Protein AF-A0A7S2UHB6-F1 (afdb_monomer)

Sequence (100 aa):
EAPIDIVVTPIVGQGIGAFFDLVHGPNDTIRLVDTLRPKLIIPMPNGNVQSNGFLSPFIHPIGSVTDFCQGLKKSSKHNNNDATTKVMHLIPGQDHIIHV

Secondary structure (DSSP, 8-state):
-PPP-EEEEESSEEEETTTEEEE--HHHHHHHHHHH--SEEEEEP-------STTGGGEEEES-HHHHHHHHHHHHHHTT-S--PEE----TT-------

Mean predicted aligned error: 5.07 Å

Structure (mmCIF, N/CA/C/O backbone):
data_AF-A0A7S2UHB6-F1
#
_entry.id   AF-A0A7S2UHB6-F1
#
loop_
_atom_site.group_PDB
_atom_site.id
_atom_site.type_symbol
_atom_site.label_atom_id
_atom_site.label_alt_id
_atom_site.label_comp_id
_atom_site.label_asym_id
_atom_site.label_entity_id
_atom_site.label_seq_id
_atom_site.pdbx_PDB_ins_code
_atom_site.Cartn_x
_atom_site.Cartn_y
_atom_site.Cartn_z
_atom_site.occupancy
_atom_site.B_iso_or_equiv
_atom_site.auth_seq_id
_atom_site.auth_comp_id
_atom_site.auth_asym_id
_atom_site.auth_atom_id
_atom_site.pdbx_PDB_model_num
ATOM 1 N N . GLU A 1 1 ? -23.579 -7.106 3.540 1.00 63.06 1 GLU A N 1
ATOM 2 C CA . GLU A 1 1 ? -22.236 -7.669 3.284 1.00 63.06 1 GLU A CA 1
ATOM 3 C C . GLU A 1 1 ? -21.591 -8.038 4.613 1.00 63.06 1 GLU A C 1
ATOM 5 O O . GLU A 1 1 ? -21.988 -7.472 5.628 1.00 63.06 1 GLU A O 1
ATOM 10 N N . ALA A 1 2 ? -20.680 -9.015 4.626 1.00 74.75 2 ALA A N 1
ATOM 11 C CA . ALA A 1 2 ? -19.929 -9.374 5.830 1.00 74.75 2 ALA A CA 1
ATOM 12 C C . ALA A 1 2 ? -18.862 -8.302 6.130 1.00 74.75 2 ALA A C 1
ATOM 14 O O . ALA A 1 2 ? -18.329 -7.717 5.184 1.00 74.75 2 ALA A O 1
ATOM 15 N N . PRO A 1 3 ? -18.556 -8.017 7.408 1.00 86.44 3 PRO A N 1
ATOM 16 C CA . PRO A 1 3 ? -17.517 -7.055 7.760 1.00 86.44 3 PRO A CA 1
ATOM 17 C C . PRO A 1 3 ? -16.149 -7.520 7.245 1.00 86.44 3 PRO A C 1
ATOM 19 O O . PRO A 1 3 ? -15.833 -8.707 7.288 1.00 86.44 3 PRO A O 1
ATOM 22 N N . ILE A 1 4 ? -15.341 -6.575 6.761 1.00 92.75 4 ILE A N 1
ATOM 23 C CA . ILE A 1 4 ? -13.958 -6.838 6.359 1.00 92.75 4 ILE A CA 1
ATOM 24 C C . ILE A 1 4 ? -13.059 -6.629 7.571 1.00 92.75 4 ILE A C 1
ATOM 26 O O . ILE A 1 4 ? -13.011 -5.540 8.135 1.00 92.75 4 ILE A O 1
ATOM 30 N N . ASP A 1 5 ? -12.318 -7.657 7.964 1.00 93.88 5 ASP A N 1
ATOM 31 C CA . ASP A 1 5 ? -11.404 -7.546 9.098 1.00 93.88 5 ASP A CA 1
ATOM 32 C C . ASP A 1 5 ? -10.027 -7.013 8.690 1.00 93.88 5 ASP A C 1
ATOM 34 O O . ASP A 1 5 ? -9.465 -6.154 9.373 1.00 93.88 5 ASP A O 1
ATOM 38 N N . ILE A 1 6 ? -9.488 -7.495 7.567 1.00 95.06 6 ILE A N 1
ATOM 39 C CA . ILE A 1 6 ? -8.114 -7.226 7.130 1.00 95.06 6 ILE A CA 1
ATOM 40 C C . ILE A 1 6 ? -8.103 -6.817 5.659 1.00 95.06 6 ILE A C 1
ATOM 42 O O . ILE A 1 6 ? -8.704 -7.480 4.817 1.00 95.06 6 ILE A O 1
ATOM 46 N N . VAL A 1 7 ? -7.355 -5.760 5.345 1.00 95.69 7 VAL A N 1
ATOM 47 C CA . VAL A 1 7 ? -6.998 -5.373 3.974 1.00 95.69 7 VAL A CA 1
ATOM 48 C C . VAL A 1 7 ? -5.483 -5.451 3.807 1.00 95.69 7 VAL A C 1
ATOM 50 O O . VAL A 1 7 ? -4.741 -4.847 4.579 1.00 95.69 7 VAL A O 1
ATOM 53 N N . VAL A 1 8 ? -5.020 -6.162 2.780 1.00 95.44 8 VAL A N 1
ATOM 54 C CA . VAL A 1 8 ? -3.611 -6.186 2.357 1.00 95.44 8 VAL A CA 1
ATOM 55 C C . VAL A 1 8 ? -3.513 -5.438 1.036 1.00 95.44 8 VAL A C 1
ATOM 57 O O . VAL A 1 8 ? -4.175 -5.816 0.073 1.00 95.44 8 VAL A O 1
ATOM 60 N N . THR A 1 9 ? -2.746 -4.352 0.986 1.00 95.00 9 THR A N 1
ATOM 61 C CA . THR A 1 9 ? -2.727 -3.474 -0.196 1.00 95.00 9 THR A CA 1
ATOM 62 C C . THR A 1 9 ? -1.445 -2.648 -0.271 1.00 95.00 9 THR A C 1
ATOM 64 O O . THR A 1 9 ? -0.872 -2.321 0.777 1.00 95.00 9 THR A O 1
ATOM 67 N N . PRO A 1 10 ? -0.987 -2.268 -1.479 1.00 94.56 10 PRO A N 1
ATOM 68 C CA . PRO A 1 10 ? 0.015 -1.226 -1.632 1.00 94.56 10 PRO A CA 1
ATOM 69 C C . PRO A 1 10 ? -0.439 0.058 -0.948 1.00 94.56 10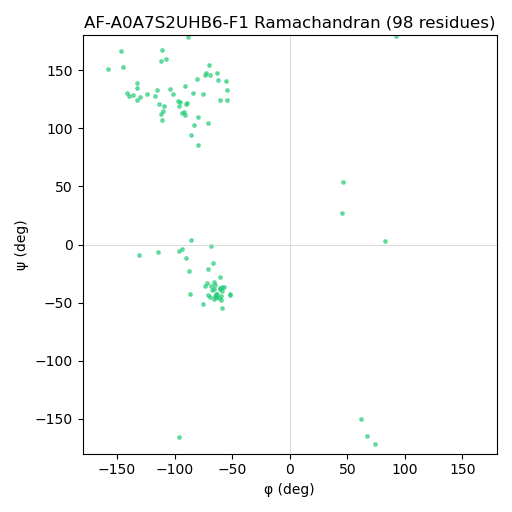 PRO A C 1
ATOM 71 O O . PRO A 1 10 ? -1.612 0.409 -1.010 1.00 94.56 10 PRO A O 1
ATOM 74 N N . ILE A 1 11 ? 0.495 0.746 -0.297 1.00 94.56 11 ILE A N 1
ATOM 75 C CA . ILE A 1 11 ? 0.275 2.091 0.265 1.00 94.56 11 ILE A CA 1
ATOM 76 C C . ILE A 1 11 ? 1.124 3.155 -0.437 1.00 94.56 11 ILE A C 1
ATOM 78 O O . ILE A 1 11 ? 1.002 4.340 -0.146 1.00 94.56 11 ILE A O 1
ATOM 82 N N . VAL A 1 12 ? 2.005 2.722 -1.337 1.00 94.12 12 VAL A N 1
ATOM 83 C CA . VAL A 1 12 ? 2.790 3.556 -2.245 1.00 94.12 12 VAL A CA 1
ATOM 84 C C . VAL A 1 12 ? 2.483 3.045 -3.638 1.00 94.12 12 VAL A C 1
ATOM 86 O O . VAL A 1 12 ? 2.540 1.839 -3.877 1.00 94.12 12 VAL A O 1
ATOM 89 N N . GLY A 1 13 ? 2.136 3.952 -4.537 1.00 93.75 13 GLY A N 1
ATOM 90 C CA . GLY A 1 13 ? 1.785 3.591 -5.897 1.00 93.75 13 GLY A CA 1
ATOM 91 C C . GLY A 1 13 ? 3.005 3.541 -6.800 1.00 93.75 13 GLY A C 1
ATOM 92 O O . GLY A 1 13 ? 4.133 3.845 -6.401 1.00 93.75 13 GLY A O 1
ATOM 93 N N . GLN A 1 14 ? 2.758 3.193 -8.050 1.00 93.31 14 GLN A N 1
ATOM 94 C CA . GLN A 1 14 ? 3.747 3.209 -9.109 1.00 93.31 14 GLN A CA 1
ATOM 95 C C . GLN A 1 14 ? 3.073 3.694 -10.379 1.00 93.31 14 GLN A C 1
ATOM 97 O O . GLN A 1 14 ? 2.029 3.171 -10.753 1.00 93.31 14 GLN A O 1
ATOM 102 N N . GLY A 1 15 ? 3.678 4.666 -11.044 1.00 93.00 15 GLY A N 1
ATOM 103 C CA . GLY A 1 15 ? 3.213 5.188 -12.316 1.00 93.00 15 GLY A CA 1
ATOM 104 C C . GLY A 1 15 ? 4.151 4.828 -13.459 1.00 93.00 15 GLY A C 1
ATOM 105 O O . GLY A 1 15 ? 5.290 4.403 -13.246 1.00 93.00 15 GLY A O 1
ATOM 106 N N . ILE A 1 16 ? 3.671 5.039 -14.681 1.00 92.12 16 ILE A N 1
ATOM 107 C CA . ILE A 1 16 ? 4.469 5.031 -15.906 1.00 92.12 16 ILE A CA 1
ATOM 108 C C . ILE A 1 16 ? 4.138 6.261 -16.755 1.00 92.12 16 ILE A C 1
ATOM 110 O O . ILE A 1 16 ? 2.986 6.513 -17.113 1.00 92.12 16 ILE A O 1
ATOM 114 N N . GLY A 1 17 ? 5.166 7.046 -17.085 1.00 87.75 17 GLY A N 1
ATOM 115 C CA . GLY A 1 17 ? 4.964 8.338 -17.746 1.00 87.75 17 GLY A CA 1
ATOM 116 C C . GLY A 1 17 ? 4.145 9.294 -16.869 1.00 87.75 17 GLY A C 1
ATOM 117 O O . GLY A 1 17 ? 4.215 9.216 -15.655 1.00 87.75 17 GLY A O 1
ATOM 118 N N . ALA A 1 18 ? 3.372 10.208 -17.455 1.00 83.50 18 ALA A N 1
ATOM 119 C CA . ALA A 1 18 ? 2.617 11.204 -16.678 1.00 83.50 18 ALA A CA 1
ATOM 120 C C . ALA A 1 18 ? 1.149 10.826 -16.398 1.00 83.50 18 ALA A C 1
ATOM 122 O O . ALA A 1 18 ? 0.452 11.582 -15.727 1.00 83.50 18 ALA A O 1
ATOM 123 N N . PHE A 1 19 ? 0.652 9.714 -16.953 1.00 82.25 19 PHE A N 1
ATOM 124 C CA . PHE A 1 19 ? -0.795 9.505 -17.109 1.00 82.25 19 PHE A CA 1
ATOM 125 C C . PHE A 1 19 ? -1.323 8.158 -16.620 1.00 82.25 19 PHE A C 1
ATOM 127 O O . PHE A 1 19 ? -2.538 7.971 -16.631 1.00 82.25 19 PHE A O 1
ATOM 134 N N . PHE A 1 20 ? -0.458 7.207 -16.260 1.00 91.00 20 PHE A N 1
ATOM 135 C CA . PHE A 1 20 ? -0.904 5.848 -15.974 1.00 91.00 20 PHE A CA 1
ATOM 136 C C . PHE A 1 20 ? -0.367 5.327 -14.648 1.00 91.00 20 PHE A C 1
ATOM 138 O O . PHE A 1 20 ? 0.847 5.282 -14.441 1.00 91.00 20 PHE A O 1
ATOM 145 N N . ASP A 1 21 ? -1.285 4.851 -13.813 1.00 92.50 21 ASP A N 1
ATOM 146 C CA . ASP A 1 21 ? -0.993 4.197 -12.545 1.00 92.50 21 ASP A CA 1
ATOM 147 C C . ASP A 1 21 ? -0.877 2.688 -12.785 1.00 92.50 21 ASP A C 1
ATOM 149 O O . ASP A 1 21 ? -1.846 2.004 -13.107 1.00 92.50 21 ASP A O 1
ATOM 153 N N . LEU A 1 22 ? 0.335 2.156 -12.639 1.00 91.69 22 LEU A N 1
ATOM 154 C CA . LEU A 1 22 ? 0.592 0.714 -12.618 1.00 91.69 22 LEU A CA 1
ATOM 155 C C . LEU A 1 22 ? 0.121 0.089 -11.299 1.00 91.69 22 LEU A C 1
ATOM 157 O O . LEU A 1 22 ? -0.344 -1.048 -11.276 1.00 91.69 22 LEU A O 1
ATOM 161 N N . VAL A 1 23 ? 0.269 0.835 -10.203 1.00 92.50 23 VAL A N 1
ATOM 162 C CA . VAL A 1 23 ? -0.170 0.466 -8.857 1.00 92.50 23 VAL A CA 1
ATOM 163 C C . VAL A 1 23 ? -0.747 1.712 -8.198 1.00 92.50 23 VAL A C 1
ATOM 165 O O . VAL A 1 23 ? -0.079 2.745 -8.152 1.00 92.50 23 VAL A O 1
ATOM 168 N N . HIS A 1 24 ? -1.965 1.613 -7.671 1.00 93.56 24 HIS A N 1
ATOM 169 C CA . HIS A 1 24 ? -2.620 2.735 -7.003 1.00 93.56 24 HIS A CA 1
ATOM 170 C C . HIS A 1 24 ? -1.871 3.190 -5.745 1.00 93.56 24 HIS A C 1
ATOM 172 O O . HIS A 1 24 ? -1.235 2.400 -5.044 1.00 93.56 24 HIS A O 1
ATOM 178 N N . GLY A 1 25 ? -1.952 4.493 -5.476 1.00 93.19 25 GLY A N 1
ATOM 179 C CA . GLY A 1 25 ? -1.185 5.152 -4.427 1.00 93.19 25 GLY A CA 1
ATOM 180 C C . GLY A 1 25 ? -1.916 5.335 -3.092 1.00 93.19 25 GLY A C 1
ATOM 181 O O . GLY A 1 25 ? -2.978 4.753 -2.839 1.00 93.19 25 GLY A O 1
ATOM 182 N N . PRO A 1 26 ? -1.359 6.193 -2.216 1.00 95.38 26 PRO A N 1
ATOM 183 C CA . PRO A 1 26 ? -1.929 6.504 -0.908 1.00 95.38 26 PRO A CA 1
ATOM 184 C C . PRO A 1 26 ? -3.404 6.926 -0.937 1.00 95.38 26 PRO A C 1
ATOM 186 O O . PRO A 1 26 ? -4.181 6.481 -0.097 1.00 95.38 26 PRO A O 1
ATOM 189 N N . ASN A 1 27 ? -3.801 7.771 -1.896 1.00 95.31 27 ASN A N 1
ATOM 190 C CA . ASN A 1 27 ? -5.146 8.357 -1.940 1.00 95.31 27 ASN A CA 1
ATOM 191 C C . ASN A 1 27 ? -6.231 7.305 -2.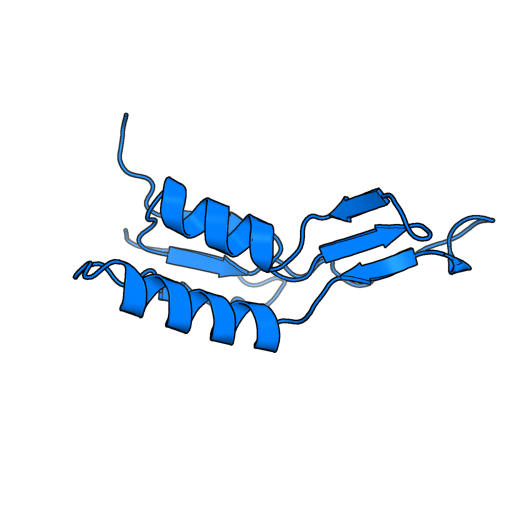181 1.00 95.31 27 ASN A C 1
ATOM 193 O O . ASN A 1 27 ? -7.221 7.261 -1.450 1.00 95.31 27 ASN A O 1
ATOM 197 N N . ASP A 1 28 ? -6.027 6.424 -3.159 1.00 96.00 28 ASP A N 1
ATOM 198 C CA . ASP A 1 28 ? -6.953 5.324 -3.433 1.00 96.00 28 ASP A CA 1
ATOM 199 C C . ASP A 1 28 ? -7.010 4.342 -2.268 1.00 96.00 28 ASP A C 1
ATOM 201 O O . ASP A 1 28 ? -8.076 3.831 -1.934 1.00 96.00 28 ASP A O 1
ATOM 205 N N . THR A 1 29 ? -5.880 4.134 -1.592 1.00 95.44 29 THR A N 1
ATOM 206 C CA . THR A 1 29 ? -5.821 3.273 -0.410 1.00 95.44 29 THR A CA 1
ATOM 207 C C . THR A 1 29 ? -6.596 3.861 0.768 1.00 95.44 29 THR A C 1
ATOM 209 O O . THR A 1 29 ? -7.294 3.137 1.473 1.00 95.44 29 THR A O 1
ATOM 212 N N . ILE A 1 30 ? -6.535 5.178 0.977 1.00 95.69 30 ILE A N 1
ATOM 213 C CA . ILE A 1 30 ? -7.348 5.859 1.995 1.00 95.69 30 ILE A CA 1
ATOM 214 C C . ILE A 1 30 ? -8.832 5.733 1.646 1.00 95.69 30 ILE A C 1
ATOM 216 O O . ILE A 1 30 ? -9.627 5.349 2.499 1.00 95.69 30 ILE A O 1
ATOM 220 N N . ARG A 1 31 ? -9.198 5.950 0.377 1.00 95.44 31 ARG A N 1
ATOM 221 C CA . ARG A 1 31 ? -10.573 5.750 -0.099 1.00 95.44 31 ARG A CA 1
ATOM 222 C C . ARG A 1 31 ? -11.046 4.307 0.110 1.00 95.44 31 ARG A C 1
ATOM 224 O O . ARG A 1 31 ? -12.195 4.095 0.499 1.00 95.44 31 ARG A O 1
ATOM 231 N N . LEU A 1 32 ? -10.180 3.322 -0.125 1.00 94.94 32 LEU A N 1
ATOM 232 C CA . LEU A 1 32 ? -10.454 1.909 0.134 1.00 94.94 32 LEU A CA 1
ATOM 233 C C . LEU A 1 32 ? -10.728 1.661 1.623 1.00 94.94 32 LEU A C 1
ATOM 235 O O . LEU A 1 32 ? -11.716 1.011 1.959 1.00 94.94 32 LEU A O 1
ATOM 239 N N . VAL A 1 33 ? -9.900 2.217 2.511 1.00 93.69 33 VAL A N 1
ATOM 240 C CA . VAL A 1 33 ? -10.083 2.114 3.967 1.00 93.69 33 VAL A CA 1
ATOM 241 C C . VAL A 1 33 ? -11.384 2.775 4.415 1.00 93.69 33 VAL A C 1
ATOM 243 O O . VAL A 1 33 ? -12.123 2.178 5.192 1.00 93.69 33 VAL A O 1
ATOM 246 N N . ASP A 1 34 ? -11.717 3.951 3.888 1.00 92.25 34 ASP A N 1
ATOM 247 C CA . ASP A 1 34 ? -12.966 4.646 4.222 1.00 92.25 34 ASP A CA 1
ATOM 248 C C . ASP A 1 34 ? -14.209 3.886 3.748 1.00 92.25 34 ASP A C 1
ATOM 250 O O . ASP A 1 34 ? -15.257 3.923 4.401 1.00 92.25 34 ASP A O 1
ATOM 254 N N . THR A 1 35 ? -14.082 3.177 2.625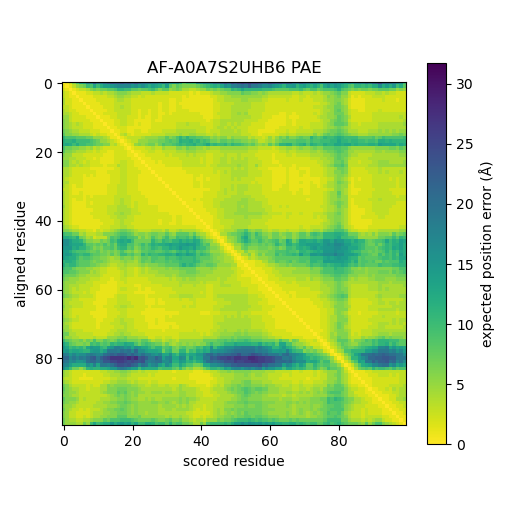 1.00 92.19 35 THR A N 1
ATOM 255 C CA . THR A 1 35 ? -15.161 2.376 2.040 1.00 92.19 35 THR A CA 1
ATOM 256 C C . THR A 1 35 ? -15.379 1.083 2.824 1.00 92.19 35 THR A C 1
ATOM 258 O O . THR A 1 35 ? -16.507 0.782 3.208 1.00 92.19 35 THR A O 1
ATOM 261 N N . LEU A 1 36 ? -14.310 0.322 3.076 1.00 92.94 36 LEU A N 1
ATOM 262 C CA . LEU A 1 36 ? -14.395 -1.015 3.677 1.00 92.94 36 LEU A CA 1
ATOM 263 C C . LEU A 1 36 ? -14.379 -1.004 5.209 1.00 92.94 36 LEU A C 1
ATOM 265 O O . LEU A 1 36 ? -14.839 -1.962 5.825 1.00 92.94 36 LEU A O 1
ATOM 269 N N . ARG A 1 37 ? -13.845 0.061 5.819 1.00 92.00 37 ARG A N 1
ATOM 270 C CA . ARG A 1 37 ? -13.661 0.235 7.270 1.00 92.00 37 ARG A CA 1
ATOM 271 C C . ARG A 1 37 ? -13.052 -0.994 7.964 1.00 92.00 37 ARG A C 1
ATOM 273 O O . ARG A 1 37 ? -13.631 -1.492 8.932 1.00 92.00 37 ARG A O 1
ATOM 280 N N . PRO A 1 38 ? -11.898 -1.503 7.496 1.00 93.56 38 PRO A N 1
ATOM 281 C CA . PRO A 1 38 ? -11.318 -2.707 8.064 1.00 93.56 38 PRO A CA 1
ATOM 282 C C . PRO A 1 38 ? -10.776 -2.470 9.475 1.00 93.56 38 PRO A C 1
ATOM 284 O O . PRO A 1 38 ? -10.345 -1.363 9.813 1.00 93.56 38 PRO A O 1
ATOM 287 N N . LYS A 1 39 ? -10.714 -3.528 10.290 1.00 92.00 39 LYS A N 1
ATOM 288 C CA . LYS A 1 39 ? -10.029 -3.475 11.594 1.00 92.00 39 LYS A CA 1
ATOM 289 C C . LYS A 1 39 ? -8.521 -3.267 11.413 1.00 92.00 39 LYS A C 1
ATOM 291 O O . LYS A 1 39 ? -7.901 -2.528 12.183 1.00 92.00 39 LYS A O 1
ATOM 296 N N . LEU A 1 40 ? -7.939 -3.895 10.388 1.00 93.88 40 LEU A N 1
ATOM 297 C CA . LEU A 1 40 ? -6.508 -3.877 10.101 1.00 93.88 40 LEU A CA 1
ATOM 298 C C . LEU A 1 40 ? -6.218 -3.572 8.6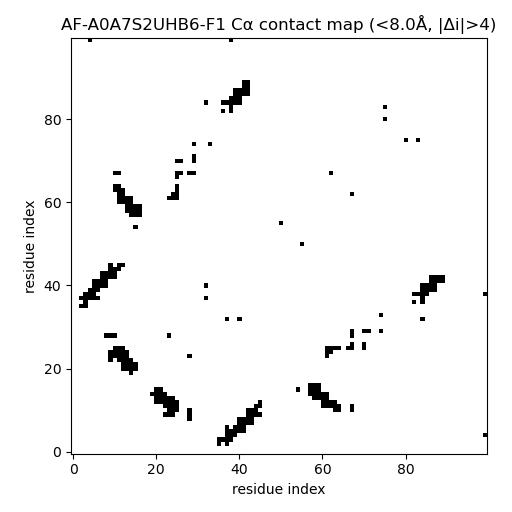27 1.00 93.88 40 LEU A C 1
ATOM 300 O O . LEU A 1 40 ? -6.846 -4.128 7.728 1.00 93.88 40 LEU A O 1
ATOM 304 N N . ILE A 1 41 ? -5.198 -2.755 8.384 1.00 95.12 41 ILE A N 1
ATOM 305 C CA . ILE A 1 41 ? -4.528 -2.652 7.090 1.00 95.12 41 ILE A CA 1
ATOM 306 C C . ILE A 1 41 ? -3.083 -3.129 7.217 1.00 95.12 41 ILE A C 1
ATOM 308 O O . ILE A 1 41 ? -2.359 -2.738 8.135 1.00 95.12 41 ILE A O 1
ATOM 312 N N . ILE A 1 42 ? -2.668 -3.970 6.278 1.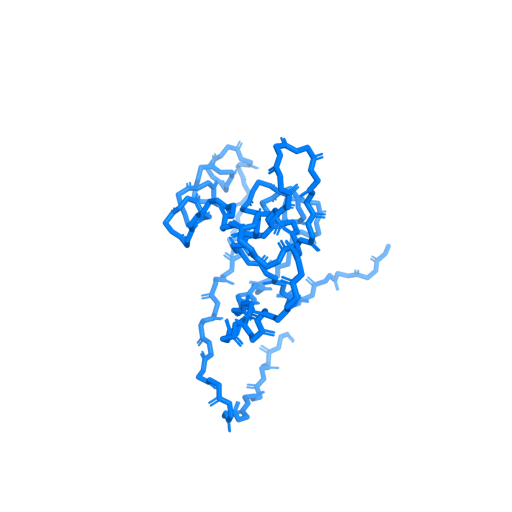00 95.44 42 ILE A N 1
ATOM 313 C CA . ILE A 1 42 ? -1.311 -4.485 6.157 1.00 95.44 42 ILE A CA 1
ATOM 314 C C . ILE A 1 42 ? -0.694 -3.865 4.902 1.00 95.44 42 ILE A C 1
ATOM 316 O O . ILE A 1 42 ? -1.086 -4.225 3.786 1.00 95.44 42 ILE A O 1
ATOM 320 N N . PRO A 1 43 ? 0.249 -2.918 5.057 1.00 94.25 43 PRO A N 1
ATOM 321 C CA . PRO A 1 43 ? 0.965 -2.342 3.934 1.00 94.25 43 PRO A CA 1
ATOM 322 C C . PRO A 1 43 ? 1.755 -3.398 3.167 1.00 94.25 43 PRO A C 1
ATOM 324 O O . PRO A 1 43 ? 2.619 -4.068 3.734 1.00 94.25 43 PRO A O 1
ATOM 327 N N . MET A 1 44 ? 1.507 -3.490 1.865 1.00 90.06 44 MET A N 1
ATOM 328 C CA . MET A 1 44 ? 2.314 -4.287 0.952 1.00 90.06 44 MET A CA 1
ATOM 329 C C . MET A 1 44 ? 3.346 -3.380 0.266 1.00 90.06 44 MET A C 1
ATOM 331 O O . MET A 1 44 ? 2.959 -2.428 -0.414 1.00 90.06 44 MET A O 1
ATOM 335 N N . PRO A 1 45 ? 4.659 -3.613 0.426 1.00 79.00 45 PRO A N 1
ATOM 336 C CA . PRO A 1 45 ? 5.649 -2.921 -0.389 1.00 79.00 45 PRO A CA 1
ATOM 337 C C . PRO A 1 45 ? 5.557 -3.413 -1.840 1.00 79.00 45 PRO A C 1
ATOM 339 O O . PRO A 1 45 ? 5.359 -4.602 -2.075 1.00 79.00 45 PRO A O 1
ATOM 342 N N . ASN A 1 46 ? 5.809 -2.536 -2.816 1.00 77.56 46 ASN A N 1
ATOM 343 C CA . ASN A 1 46 ? 5.904 -2.931 -4.234 1.00 77.56 46 ASN A CA 1
ATOM 344 C C . ASN A 1 46 ? 7.143 -3.802 -4.539 1.00 77.56 46 ASN A C 1
ATOM 346 O O . ASN A 1 46 ? 7.336 -4.244 -5.668 1.00 77.56 46 ASN A O 1
ATOM 350 N N . GLY A 1 47 ? 7.979 -4.063 -3.528 1.00 72.38 47 GLY A N 1
ATOM 351 C CA . GLY A 1 47 ? 9.205 -4.843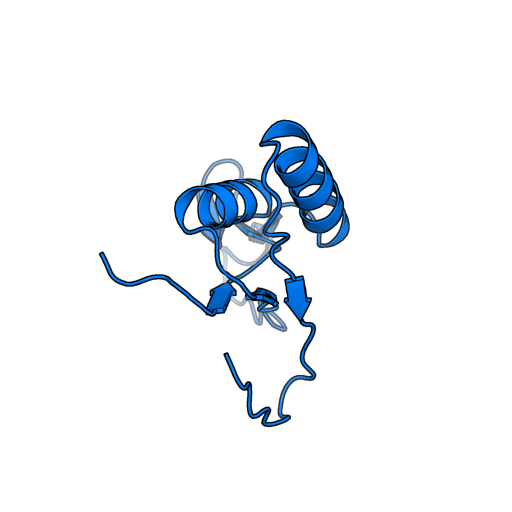 -3.645 1.00 72.38 47 GLY A CA 1
ATOM 352 C C . GLY A 1 47 ? 10.329 -4.085 -4.350 1.00 72.38 47 GLY A C 1
ATOM 353 O O . GLY A 1 47 ? 10.238 -2.885 -4.610 1.00 72.38 47 GLY A O 1
ATOM 354 N N . ASN A 1 48 ? 11.417 -4.801 -4.642 1.00 70.31 48 ASN A N 1
ATOM 355 C CA . ASN A 1 48 ? 12.484 -4.278 -5.485 1.00 70.31 48 ASN A CA 1
ATOM 356 C C . ASN A 1 48 ? 12.072 -4.484 -6.945 1.00 70.31 48 ASN A C 1
ATOM 358 O O . ASN A 1 48 ? 12.101 -5.608 -7.452 1.00 70.31 48 ASN A O 1
ATOM 362 N N . VAL A 1 49 ? 11.634 -3.414 -7.600 1.00 71.50 49 VAL A N 1
ATOM 363 C CA . VAL A 1 49 ? 11.154 -3.475 -8.982 1.00 71.50 49 VAL A CA 1
ATOM 364 C C . VAL A 1 49 ? 12.350 -3.724 -9.896 1.00 71.50 49 VAL A C 1
ATOM 366 O O . VAL A 1 49 ? 13.154 -2.830 -10.150 1.00 71.50 49 VAL A O 1
ATOM 369 N N . GLN A 1 50 ? 12.486 -4.954 -10.391 1.00 76.06 50 GLN A N 1
ATOM 370 C CA . GLN A 1 50 ? 13.432 -5.266 -11.459 1.00 76.06 50 GLN A CA 1
ATOM 371 C C . GLN A 1 50 ? 12.821 -4.855 -12.798 1.00 76.06 50 GLN A C 1
ATOM 373 O O . GLN A 1 50 ? 12.176 -5.651 -13.479 1.00 76.06 50 GLN A O 1
ATOM 378 N N . SER A 1 51 ? 12.984 -3.586 -13.163 1.00 76.94 51 SER A N 1
ATOM 379 C CA . SER A 1 51 ? 12.478 -3.057 -14.424 1.00 76.94 51 SER A CA 1
ATOM 380 C C . SER A 1 51 ? 13.548 -3.107 -15.517 1.00 76.94 51 SER A C 1
ATOM 382 O O . SER A 1 51 ? 14.536 -2.374 -15.494 1.00 76.94 51 SER A O 1
ATOM 384 N N . ASN A 1 52 ? 13.314 -3.942 -16.529 1.00 84.06 52 ASN A N 1
ATOM 385 C CA . ASN A 1 52 ? 14.135 -4.033 -17.737 1.00 84.06 52 ASN A CA 1
ATOM 386 C C . ASN A 1 52 ? 13.348 -3.533 -18.959 1.00 84.06 52 ASN A C 1
ATOM 388 O O . ASN A 1 52 ? 12.118 -3.551 -18.973 1.00 84.06 52 ASN A O 1
ATOM 392 N N . GLY A 1 53 ? 14.059 -3.125 -20.011 1.00 86.56 53 GLY A N 1
ATOM 393 C CA . GLY A 1 53 ? 13.459 -2.736 -21.290 1.00 86.56 53 GLY A CA 1
ATOM 394 C C . GLY A 1 53 ? 13.147 -1.243 -21.427 1.00 86.56 53 GLY A C 1
ATOM 395 O O . GLY A 1 53 ? 13.389 -0.441 -20.528 1.00 86.56 53 GLY A O 1
ATOM 396 N N . PHE A 1 54 ? 12.619 -0.873 -22.596 1.00 90.00 54 PHE A N 1
ATOM 397 C CA . PHE A 1 54 ? 12.517 0.520 -23.053 1.00 90.00 54 PHE A CA 1
ATOM 398 C C . PHE A 1 54 ? 11.668 1.427 -22.149 1.00 90.00 54 PHE A C 1
ATOM 400 O O . PHE A 1 54 ? 11.912 2.627 -22.072 1.00 90.00 54 PHE A O 1
ATOM 407 N N . LEU A 1 55 ? 10.688 0.855 -21.447 1.00 87.06 55 LEU A N 1
ATOM 408 C CA . LEU A 1 55 ? 9.765 1.604 -20.595 1.00 87.06 55 LEU A CA 1
ATOM 409 C C . LEU A 1 55 ? 10.238 1.763 -19.143 1.00 87.06 55 LEU A C 1
ATOM 411 O O . LEU A 1 55 ? 9.676 2.571 -18.408 1.00 87.06 55 LEU A O 1
ATOM 415 N N . SER A 1 56 ? 11.278 1.026 -18.740 1.00 89.38 56 SER A N 1
ATOM 416 C CA . SER A 1 56 ? 11.823 1.040 -17.376 1.00 89.38 56 SER A CA 1
ATOM 417 C C . SER A 1 56 ? 12.145 2.453 -16.849 1.00 89.38 56 SER A C 1
ATOM 419 O O . SER A 1 56 ? 11.733 2.758 -15.731 1.00 89.38 56 SER A O 1
ATOM 421 N N . PRO A 1 57 ? 12.763 3.366 -17.633 1.00 90.12 57 PRO A N 1
ATOM 422 C CA . PRO A 1 57 ? 13.102 4.710 -17.151 1.00 90.12 57 PRO A CA 1
ATOM 423 C C . PRO A 1 57 ? 11.898 5.607 -16.839 1.00 90.12 57 PRO A C 1
ATOM 425 O O . PRO A 1 57 ? 12.062 6.642 -16.201 1.00 90.12 57 PRO A O 1
ATOM 428 N N . PHE A 1 58 ? 10.700 5.248 -17.309 1.00 91.50 58 PHE A N 1
ATOM 429 C CA . PHE A 1 58 ? 9.482 6.031 -17.087 1.00 91.50 58 PHE A CA 1
ATOM 430 C C . PHE A 1 58 ? 8.696 5.574 -15.854 1.00 91.50 58 PHE A C 1
ATOM 432 O O . PHE A 1 58 ? 7.681 6.192 -15.516 1.00 91.50 58 PHE A O 1
ATOM 439 N N . ILE A 1 59 ? 9.142 4.499 -15.196 1.00 90.81 59 ILE A N 1
ATOM 440 C CA . ILE A 1 59 ? 8.548 4.009 -13.956 1.00 90.81 59 ILE A CA 1
ATOM 441 C C . ILE A 1 59 ? 8.978 4.918 -12.807 1.00 90.81 59 ILE A C 1
ATOM 443 O O . ILE A 1 59 ? 10.163 5.184 -12.617 1.00 90.81 59 ILE A O 1
ATOM 447 N N . HIS A 1 60 ? 8.012 5.378 -12.020 1.00 90.31 60 HIS A N 1
ATOM 448 C CA . HIS A 1 60 ? 8.260 6.255 -10.880 1.00 90.31 60 HIS A CA 1
ATOM 449 C C . HIS A 1 60 ? 7.282 5.947 -9.735 1.00 90.31 60 HIS A C 1
ATOM 451 O O . HIS A 1 60 ? 6.186 5.437 -9.981 1.00 90.31 60 HIS A O 1
ATOM 457 N N . PRO A 1 61 ? 7.655 6.217 -8.473 1.00 92.25 61 PRO A N 1
ATOM 458 C CA . PRO A 1 61 ? 6.759 6.024 -7.338 1.00 92.25 61 PRO A CA 1
ATOM 459 C C . PRO A 1 61 ? 5.659 7.093 -7.306 1.00 92.25 61 PRO A C 1
ATOM 461 O O . PRO A 1 61 ? 5.897 8.250 -7.651 1.00 92.25 61 PRO A O 1
ATOM 464 N N . ILE A 1 62 ? 4.475 6.717 -6.820 1.00 93.88 62 ILE A N 1
ATOM 465 C CA . ILE A 1 62 ? 3.363 7.640 -6.560 1.00 93.88 62 ILE A CA 1
ATOM 466 C C . ILE A 1 62 ? 3.147 7.739 -5.049 1.00 93.88 62 ILE A C 1
ATOM 468 O O . ILE A 1 62 ? 2.701 6.789 -4.397 1.00 93.88 62 ILE A O 1
ATOM 472 N N . GLY A 1 63 ? 3.442 8.919 -4.503 1.00 93.88 63 GLY A N 1
ATOM 473 C CA . GLY A 1 63 ? 3.342 9.208 -3.075 1.00 93.88 63 GLY A CA 1
ATOM 474 C C . GLY A 1 63 ? 4.356 8.443 -2.223 1.00 93.88 63 GLY A C 1
ATOM 475 O O . GLY A 1 63 ? 5.345 7.894 -2.709 1.00 93.88 63 GLY A O 1
ATOM 476 N N . SER A 1 64 ? 4.114 8.429 -0.917 1.00 94.25 64 SER A N 1
ATOM 477 C CA . SER A 1 64 ? 4.998 7.827 0.076 1.00 94.25 64 SER A CA 1
ATOM 478 C C . SER A 1 64 ? 4.221 7.219 1.244 1.00 94.25 64 SER A C 1
ATOM 480 O O . SER A 1 64 ? 3.043 7.508 1.467 1.00 94.25 64 SER A O 1
ATOM 482 N N . VAL A 1 65 ? 4.912 6.411 2.054 1.00 92.88 65 VAL A N 1
ATOM 483 C CA . VAL A 1 65 ? 4.368 5.883 3.317 1.00 92.88 65 VAL A CA 1
ATOM 484 C C . VAL A 1 65 ? 3.933 7.020 4.248 1.00 92.88 65 VAL A C 1
ATOM 486 O O . VAL A 1 65 ? 2.918 6.911 4.933 1.00 92.88 65 VAL A O 1
ATOM 489 N N . THR A 1 66 ? 4.674 8.131 4.256 1.00 94.62 66 THR A N 1
ATOM 490 C CA . THR A 1 66 ? 4.331 9.320 5.044 1.00 94.62 66 THR A CA 1
ATOM 491 C C . THR A 1 66 ? 3.019 9.935 4.569 1.00 94.62 66 THR A C 1
ATOM 493 O O . THR A 1 66 ? 2.164 10.227 5.407 1.00 94.62 66 THR A O 1
ATOM 496 N N . ASP A 1 67 ? 2.830 10.074 3.253 1.00 95.31 67 ASP A N 1
ATOM 497 C CA . ASP A 1 67 ? 1.596 10.619 2.672 1.00 95.31 67 ASP A CA 1
ATOM 498 C C . ASP A 1 67 ? 0.389 9.762 3.059 1.00 95.31 67 ASP A C 1
ATOM 500 O O . ASP A 1 67 ? -0.625 10.289 3.521 1.00 95.31 67 ASP A O 1
ATOM 504 N N . PHE A 1 68 ? 0.532 8.436 2.972 1.00 95.00 68 PHE A N 1
ATOM 505 C CA . PHE A 1 68 ? -0.488 7.489 3.418 1.00 95.00 68 PHE A CA 1
ATOM 506 C C . PHE A 1 68 ? -0.816 7.654 4.908 1.00 95.00 68 PHE A C 1
ATOM 508 O O . PHE A 1 68 ? -1.970 7.880 5.269 1.00 95.00 68 PHE A O 1
ATOM 515 N N . CYS A 1 69 ? 0.186 7.603 5.789 1.00 93.12 69 CYS A N 1
ATOM 516 C CA . CYS A 1 69 ? -0.020 7.705 7.235 1.00 93.12 69 CYS A CA 1
ATOM 517 C C . CYS A 1 69 ? -0.657 9.039 7.649 1.00 93.12 69 CYS A C 1
ATOM 519 O O . CYS A 1 69 ? -1.481 9.083 8.566 1.00 93.12 69 CYS A O 1
ATOM 521 N N . GLN A 1 70 ? -0.278 10.143 7.001 1.00 94.19 70 GLN A N 1
ATOM 522 C CA . GLN A 1 70 ? -0.877 11.452 7.256 1.00 94.19 70 GLN A CA 1
ATOM 523 C C . GLN A 1 70 ? -2.312 11.531 6.732 1.00 94.19 70 GLN A C 1
ATOM 525 O O . GLN A 1 70 ? -3.183 12.048 7.435 1.00 94.19 70 GLN A O 1
ATOM 530 N N . GLY A 1 71 ? -2.566 11.024 5.526 1.00 93.94 71 GLY A N 1
ATOM 531 C CA . GLY A 1 71 ? -3.895 11.003 4.927 1.00 93.94 71 GLY A CA 1
ATOM 532 C C . GLY A 1 71 ? -4.875 10.128 5.709 1.00 93.94 71 GLY A C 1
ATOM 533 O O . GLY A 1 71 ? -5.974 10.583 6.020 1.00 93.94 71 GLY A O 1
ATOM 534 N N . LEU A 1 72 ? -4.442 8.947 6.158 1.00 92.38 72 LEU A N 1
ATOM 535 C CA . LEU A 1 72 ? -5.243 8.062 7.004 1.00 92.38 72 LEU A CA 1
ATOM 536 C C . LEU A 1 72 ? -5.637 8.749 8.322 1.00 92.38 72 LEU A C 1
ATOM 538 O O . LEU A 1 72 ? -6.813 8.790 8.675 1.00 92.38 72 LEU A O 1
ATOM 542 N N . LYS A 1 73 ? -4.676 9.383 9.014 1.00 90.00 73 LYS A N 1
ATOM 543 C CA . LYS A 1 73 ? -4.946 10.149 10.248 1.00 90.00 73 LYS A CA 1
ATOM 544 C C . LYS A 1 73 ? -5.938 11.292 10.028 1.00 90.00 73 LYS A C 1
ATOM 546 O O . LYS A 1 73 ? -6.718 11.598 10.929 1.00 90.00 73 LYS A O 1
ATOM 551 N N . LYS A 1 74 ? -5.879 11.963 8.873 1.00 90.06 74 LYS A N 1
ATOM 552 C CA . LYS A 1 74 ? -6.824 13.030 8.514 1.00 90.06 74 LYS A CA 1
ATOM 553 C C . LYS A 1 74 ? -8.221 12.462 8.261 1.00 90.06 74 LYS A C 1
ATOM 555 O O . LYS A 1 74 ? -9.177 13.010 8.804 1.00 90.06 74 LYS A O 1
ATOM 560 N N . SER A 1 75 ? -8.332 11.363 7.515 1.00 86.38 75 SER A N 1
ATOM 561 C CA . SER A 1 75 ? -9.630 10.758 7.200 1.00 86.38 75 SER A CA 1
ATOM 562 C C . SER A 1 75 ? -10.343 10.220 8.446 1.00 86.38 75 SER A C 1
ATOM 564 O O . SER A 1 75 ? -11.507 10.543 8.686 1.00 86.38 75 SER A O 1
ATOM 566 N N . SER A 1 76 ? -9.625 9.523 9.337 1.00 80.88 76 SER A N 1
ATOM 567 C CA . SER A 1 76 ? -10.211 9.028 10.593 1.00 80.88 76 SER A CA 1
ATOM 568 C C . SER A 1 76 ? -10.749 10.153 11.487 1.00 80.88 76 SER A C 1
ATOM 570 O O . SER A 1 76 ? -11.804 9.993 12.093 1.00 80.88 76 SER A O 1
ATOM 572 N N . LYS A 1 77 ? -10.073 11.312 11.540 1.00 73.44 77 LYS A N 1
ATOM 573 C CA . LYS A 1 77 ? -10.551 12.490 12.290 1.00 73.44 77 LYS A CA 1
ATOM 574 C C . LYS A 1 77 ? -11.796 13.123 11.676 1.00 73.44 77 LYS A C 1
ATOM 576 O O . LYS A 1 77 ? -12.625 13.646 12.409 1.00 73.44 77 LYS A O 1
ATOM 581 N N . HIS A 1 78 ? -11.904 13.119 10.349 1.00 67.56 78 HIS A N 1
ATOM 582 C CA . HIS A 1 78 ? -13.044 13.707 9.651 1.00 67.56 78 HIS A CA 1
ATOM 583 C C . HIS A 1 78 ? -14.319 12.871 9.827 1.00 67.56 78 HIS A C 1
ATOM 585 O O . HIS A 1 78 ? -15.409 13.423 9.933 1.00 67.56 78 HIS A O 1
ATOM 591 N N . ASN A 1 79 ? -14.176 11.547 9.917 1.00 62.34 79 ASN A N 1
ATOM 592 C CA . ASN A 1 79 ? -15.301 10.619 9.891 1.00 62.34 79 ASN A CA 1
ATOM 593 C C . ASN A 1 79 ? -15.990 10.361 11.250 1.00 62.34 79 ASN A C 1
ATOM 595 O O . ASN A 1 79 ? -16.904 9.545 11.273 1.00 62.34 79 ASN A O 1
ATOM 599 N N . ASN A 1 80 ? -15.608 11.023 12.361 1.00 56.09 80 ASN A N 1
ATOM 600 C CA . ASN A 1 80 ? -16.211 10.859 13.709 1.00 56.09 80 ASN A CA 1
ATOM 601 C C . ASN A 1 80 ? -16.450 9.386 14.136 1.00 56.09 80 ASN A C 1
ATOM 603 O O . ASN A 1 80 ? -17.350 9.096 14.921 1.00 56.09 80 ASN A O 1
ATOM 607 N N . ASN A 1 81 ? -15.657 8.448 13.610 1.00 52.56 81 ASN A N 1
ATOM 608 C CA . ASN A 1 81 ? -15.866 7.015 13.785 1.00 52.56 81 ASN A CA 1
ATOM 609 C C . ASN A 1 81 ? -14.921 6.464 14.858 1.00 52.56 81 ASN A C 1
ATOM 611 O O . ASN A 1 81 ? -13.709 6.657 14.790 1.00 52.56 81 ASN A O 1
A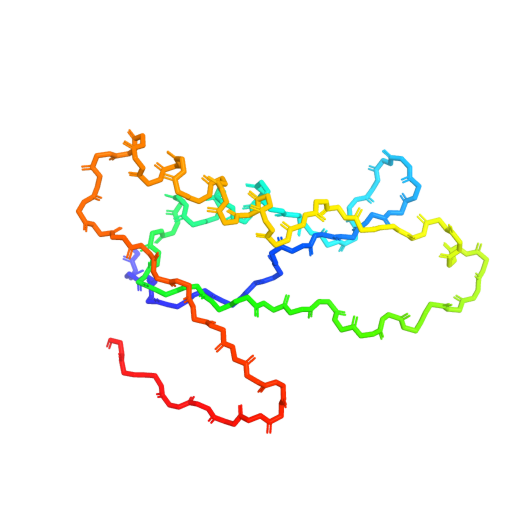TOM 615 N N . ASP A 1 82 ? -15.493 5.733 15.814 1.00 51.66 82 ASP A N 1
ATOM 616 C CA . ASP A 1 82 ? -14.806 5.133 16.969 1.00 51.66 82 ASP A CA 1
ATOM 617 C C . ASP A 1 82 ? -13.886 3.950 16.571 1.00 51.66 82 ASP A C 1
ATOM 619 O O . ASP A 1 82 ? -12.916 3.611 17.249 1.00 51.66 82 ASP A O 1
ATOM 623 N N . ALA A 1 83 ? -14.122 3.342 15.402 1.00 57.91 83 ALA A N 1
ATOM 624 C CA . ALA A 1 83 ? -13.298 2.258 14.874 1.00 57.91 83 ALA A CA 1
ATOM 625 C C . ALA A 1 83 ? -12.092 2.803 14.088 1.00 57.91 83 ALA A C 1
ATOM 627 O O . ALA A 1 83 ? -12.172 3.087 12.893 1.00 57.91 83 ALA A O 1
ATOM 628 N N . THR A 1 84 ? -10.949 2.936 14.762 1.00 79.94 84 THR A N 1
ATOM 629 C CA . THR A 1 84 ? -9.680 3.298 14.113 1.00 79.94 84 THR A CA 1
ATOM 630 C C . THR A 1 84 ? -9.066 2.066 13.437 1.00 79.94 84 THR A C 1
ATOM 632 O O . THR A 1 84 ? -8.579 1.169 14.129 1.00 79.94 84 THR A O 1
ATOM 635 N N . T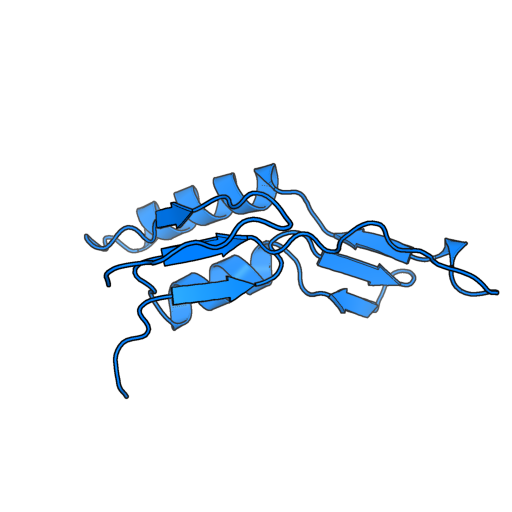HR A 1 85 ? -9.046 2.025 12.098 1.00 89.81 85 THR A N 1
ATOM 636 C CA . THR A 1 85 ? -8.265 1.034 11.333 1.00 89.81 85 THR A CA 1
ATOM 637 C C . THR A 1 85 ? -6.803 1.083 11.772 1.00 89.81 85 THR A C 1
ATOM 639 O O . THR A 1 85 ? -6.162 2.136 11.725 1.00 89.81 85 THR A O 1
ATOM 642 N N . LYS A 1 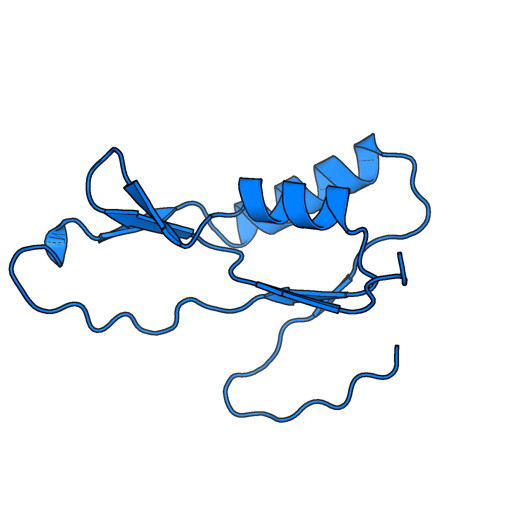86 ? -6.253 -0.057 12.196 1.00 92.00 86 LYS A N 1
ATOM 643 C CA . LYS A 1 86 ? -4.854 -0.162 12.630 1.00 92.00 86 LYS A CA 1
ATOM 644 C C . LYS A 1 86 ? -3.959 -0.524 11.453 1.00 92.00 86 LYS A C 1
ATOM 646 O O . LYS A 1 86 ? -4.286 -1.418 10.683 1.00 92.00 86 LYS A O 1
ATOM 651 N N . VAL A 1 87 ? -2.806 0.132 11.343 1.00 93.25 87 VAL A N 1
ATOM 652 C CA . VAL A 1 87 ? -1.764 -0.239 10.377 1.00 93.25 87 VAL A CA 1
ATOM 653 C C . VAL A 1 87 ? -0.826 -1.246 11.041 1.00 93.25 87 VAL A C 1
ATOM 655 O O . VAL A 1 87 ? -0.231 -0.933 12.071 1.00 93.25 87 VAL A O 1
ATOM 658 N N . MET A 1 88 ? -0.691 -2.443 10.470 1.00 93.12 88 MET A N 1
ATOM 659 C CA . MET A 1 88 ? 0.258 -3.463 10.924 1.00 93.12 88 MET A CA 1
ATOM 660 C C . MET A 1 88 ? 1.371 -3.626 9.894 1.00 93.12 88 MET A C 1
ATOM 662 O O . MET A 1 88 ? 1.133 -4.070 8.775 1.00 93.12 88 MET A O 1
ATOM 666 N N . HIS A 1 89 ? 2.597 -3.288 10.285 1.00 89.69 89 HIS A N 1
ATOM 667 C CA . HIS A 1 89 ? 3.779 -3.519 9.462 1.00 89.69 89 HIS A CA 1
ATOM 668 C C . HIS A 1 89 ? 4.287 -4.947 9.660 1.00 89.69 89 HIS A C 1
ATOM 670 O O . HIS A 1 89 ? 4.466 -5.382 10.798 1.00 89.69 89 HIS A O 1
ATOM 676 N N . LEU A 1 90 ? 4.530 -5.649 8.554 1.00 88.38 90 LEU A N 1
ATOM 677 C CA . LEU A 1 90 ? 5.101 -6.994 8.551 1.00 88.38 90 LEU A CA 1
ATOM 678 C C . LEU A 1 90 ? 6.548 -6.976 8.062 1.00 88.38 90 LEU A C 1
ATOM 680 O O . LEU A 1 90 ? 6.976 -6.051 7.367 1.00 88.38 90 LEU A O 1
ATOM 684 N N . ILE A 1 91 ? 7.281 -8.033 8.407 1.00 87.75 91 ILE A N 1
ATOM 685 C CA . ILE A 1 91 ? 8.634 -8.284 7.917 1.00 87.75 91 ILE A CA 1
ATOM 686 C C . ILE A 1 91 ? 8.529 -9.259 6.733 1.00 87.75 91 ILE A C 1
ATOM 688 O O . ILE A 1 91 ? 7.960 -10.340 6.893 1.00 87.75 91 ILE A O 1
ATOM 692 N N . PRO A 1 92 ? 9.040 -8.915 5.535 1.00 87.44 92 PRO A N 1
ATOM 693 C CA . PRO A 1 92 ? 9.027 -9.829 4.397 1.00 87.44 92 PRO A CA 1
ATOM 694 C C . PRO A 1 92 ? 9.670 -11.180 4.729 1.00 87.44 92 PRO A C 1
ATOM 696 O O . PRO A 1 92 ? 10.765 -11.231 5.286 1.00 87.44 92 PRO A O 1
ATOM 699 N N . GLY A 1 93 ? 8.992 -12.268 4.359 1.00 89.25 93 GLY A N 1
ATOM 700 C CA . GLY A 1 93 ? 9.445 -13.637 4.627 1.00 89.25 93 GLY A CA 1
ATOM 701 C C . GLY A 1 93 ? 9.106 -14.171 6.024 1.00 89.25 93 GLY A C 1
ATOM 702 O O . GLY A 1 93 ? 9.493 -15.295 6.329 1.00 89.25 93 GLY A O 1
ATOM 703 N N . GLN A 1 94 ? 8.395 -13.403 6.857 1.00 91.94 94 GLN A N 1
ATOM 704 C CA . GLN A 1 94 ? 7.909 -13.853 8.159 1.00 91.94 94 GLN A CA 1
ATOM 705 C C . GLN A 1 94 ? 6.405 -14.158 8.123 1.00 91.94 94 GLN A C 1
ATOM 707 O O . GLN A 1 94 ? 5.608 -13.350 7.645 1.00 91.94 94 GLN A O 1
ATOM 712 N N . ASP A 1 95 ? 6.020 -15.299 8.697 1.00 93.69 95 ASP A N 1
ATOM 713 C CA . ASP A 1 95 ? 4.619 -15.672 8.884 1.00 93.69 95 ASP A CA 1
ATOM 714 C C . ASP A 1 95 ? 4.016 -14.981 10.114 1.00 93.69 95 ASP A C 1
ATOM 716 O O . ASP A 1 95 ? 4.657 -14.841 11.161 1.00 93.69 95 ASP A O 1
ATOM 720 N N . HIS A 1 96 ? 2.747 -14.583 10.004 1.00 90.25 96 HIS A N 1
ATOM 721 C CA . HIS A 1 96 ? 1.997 -13.954 11.087 1.00 90.25 96 HIS A CA 1
ATOM 722 C C . HIS A 1 96 ? 0.584 -14.534 11.181 1.00 90.25 96 HIS A C 1
ATOM 724 O O . HIS A 1 96 ? -0.155 -14.565 10.199 1.00 90.25 96 HIS A O 1
ATOM 730 N N . ILE A 1 97 ? 0.193 -14.953 12.386 1.00 92.69 97 ILE A N 1
ATOM 731 C CA . ILE A 1 97 ? -1.182 -15.353 12.703 1.00 92.69 97 ILE A CA 1
ATOM 732 C C . ILE A 1 97 ? -1.885 -14.142 13.312 1.00 92.69 97 ILE A C 1
ATOM 734 O O . ILE A 1 97 ? -1.424 -13.588 14.310 1.00 92.69 97 ILE A O 1
ATOM 738 N N . ILE A 1 98 ? -2.993 -13.723 12.701 1.00 89.25 98 ILE A N 1
ATOM 739 C CA . ILE A 1 98 ? -3.765 -12.556 13.130 1.00 89.25 98 ILE A CA 1
ATOM 740 C C . ILE A 1 98 ? -5.123 -13.041 13.626 1.00 89.25 98 ILE A C 1
ATOM 742 O O . ILE A 1 98 ? -5.880 -13.661 12.884 1.00 89.25 98 ILE A O 1
ATOM 746 N N . HIS A 1 99 ? -5.421 -12.746 14.887 1.00 87.31 99 HIS A N 1
ATOM 747 C CA . HIS A 1 99 ? -6.726 -13.002 15.485 1.00 87.31 99 HIS A CA 1
ATOM 748 C C . HIS A 1 99 ? -7.595 -11.751 15.308 1.00 87.31 99 HIS A C 1
ATOM 750 O O . HIS A 1 99 ? -7.257 -10.697 15.854 1.00 87.31 99 HIS A O 1
ATOM 756 N N . VAL A 1 100 ? -8.668 -11.860 14.518 1.00 81.69 100 VAL A N 1
ATOM 757 C CA . VAL A 1 100 ? -9.600 -10.766 14.183 1.00 81.69 100 VAL A CA 1
ATOM 758 C C . VAL A 1 100 ? -11.026 -11.042 14.618 1.00 81.69 100 VAL A C 1
ATOM 760 O O . VAL A 1 100 ? -11.409 -12.228 14.671 1.00 81.69 100 VAL A O 1
#

pLDDT: mean 87.77, std 10.03, range [51.66, 96.0]

Foldseek 3Di:
DDAAAEAEAAQKWKAFAPDGTPGDHLVVVLVVCVVRVYLEYEHDDPPDDPDDDDRRVRIDIHDDPVSNVVSLVVSVVVVPDPRRHYYDYDDPPDDDDDDD

Nearest PDB structures (foldseek):
  6brm-assembly4_H  TM=5.285E-01  e=3.825E-02  Pectobacterium carotovorum
  7apl-assembly1_A-2  TM=4.911E-01  e=2.295E+00  Zymomonas mobilis subsp. mobilis ZM4 = ATCC 31821
  2bbf-assembly1_A-2  TM=4.221E-01  e=2.798E+00  Zymomonas mobilis
  5jsw-assembly1_A-2  TM=3.980E-01  e=2.452E+00  Zymomonas mobilis subsp. mobilis ZM4 = ATCC 31821
  5jt6-assembly1_A  TM=3.435E-01  e=3.193E+00  Zymomonas mobilis subsp. mobilis ZM4 = ATCC 31821

Radius of gyration: 15.17 Å; Cα contacts (8 Å, |Δi|>4): 146; chains: 1; bounding box: 36×29×40 Å

Organism: NCBI:txid420275

Solvent-accessible surface area (backbone atoms only — not comparable to full-atom values): 6124 Å² total; per-residue (Å²): 131,82,86,47,52,71,44,78,44,46,34,42,13,28,30,43,65,97,82,42,72,80,36,62,24,24,69,60,41,43,53,47,43,72,72,58,60,26,55,30,35,34,66,37,79,84,68,86,76,85,68,73,68,94,64,34,86,41,52,43,76,31,75,34,67,65,56,27,58,52,49,43,56,50,51,52,66,72,63,79,54,89,77,70,58,38,81,48,86,76,59,92,96,61,90,81,89,82,91,126